Protein AF-Q2JJH0-F1 (afdb_monomer_lite)

Sequence (91 aa):
MKRYAFVNRSGQVQVIRTIPGHWERTLFPGQQAIFEAEPDDYLEVYSCCCSTAILEERRLCRYLVDSSSPEVDLYLWSSSQRGTLADALNG

Structure (mmCIF, N/CA/C/O backbone):
data_AF-Q2JJH0-F1
#
_entry.id   AF-Q2JJH0-F1
#
loop_
_atom_site.group_PDB
_atom_site.id
_atom_site.type_symbol
_atom_site.label_atom_id
_atom_site.label_alt_id
_atom_site.label_comp_id
_atom_site.label_asym_id
_atom_site.label_entity_id
_atom_site.label_seq_id
_atom_site.pdbx_PDB_ins_code
_atom_site.Cartn_x
_atom_site.Cartn_y
_atom_site.Cartn_z
_atom_site.occupancy
_atom_site.B_iso_or_equiv
_atom_site.auth_seq_id
_atom_site.auth_comp_id
_atom_site.auth_asym_id
_atom_site.auth_atom_id
_atom_site.pdbx_PDB_model_num
ATOM 1 N N . MET A 1 1 ? 3.954 0.135 -16.310 1.00 85.44 1 MET A N 1
ATOM 2 C CA . MET A 1 1 ? 2.807 0.509 -15.460 1.00 85.44 1 MET A CA 1
ATOM 3 C C . MET A 1 1 ? 1.735 -0.573 -15.470 1.00 85.44 1 MET A C 1
ATOM 5 O O . MET A 1 1 ? 1.431 -1.108 -16.533 1.00 85.44 1 MET A O 1
ATOM 9 N N . LYS A 1 2 ? 1.184 -0.916 -14.301 1.00 91.50 2 LYS A N 1
ATOM 10 C CA . LYS A 1 2 ? 0.065 -1.860 -14.117 1.00 91.50 2 LYS A CA 1
ATOM 11 C C . LYS A 1 2 ? -0.974 -1.276 -13.158 1.00 91.50 2 LYS A C 1
ATOM 13 O O . LYS A 1 2 ? -0.666 -0.326 -12.442 1.00 91.50 2 LYS A O 1
ATOM 18 N N . ARG A 1 3 ? -2.180 -1.853 -13.139 1.00 92.88 3 ARG A N 1
ATOM 19 C CA . ARG A 1 3 ? -3.258 -1.482 -12.215 1.00 92.88 3 ARG A CA 1
ATOM 20 C C . ARG A 1 3 ? -3.326 -2.444 -11.034 1.00 92.88 3 ARG A C 1
ATOM 22 O O . ARG A 1 3 ? -3.441 -3.651 -11.226 1.00 92.88 3 ARG A O 1
ATOM 29 N N . TYR A 1 4 ? -3.298 -1.904 -9.825 1.00 92.81 4 TYR A N 1
ATOM 30 C CA . TYR A 1 4 ? -3.347 -2.669 -8.585 1.00 92.81 4 TYR A CA 1
ATOM 31 C C . TYR A 1 4 ? -4.562 -2.284 -7.750 1.00 92.81 4 TYR A C 1
ATOM 33 O O . TYR A 1 4 ? -5.047 -1.154 -7.824 1.00 92.81 4 TYR A O 1
ATOM 41 N N . ALA A 1 5 ? -5.036 -3.230 -6.942 1.00 92.12 5 ALA A N 1
ATOM 42 C CA . ALA A 1 5 ? -6.098 -3.023 -5.970 1.00 92.12 5 ALA A CA 1
ATOM 43 C C . ALA A 1 5 ? -5.566 -3.159 -4.537 1.00 92.12 5 ALA A C 1
ATOM 45 O O . ALA A 1 5 ? -4.801 -4.072 -4.219 1.00 92.12 5 ALA A O 1
ATOM 46 N N . PHE A 1 6 ? -6.021 -2.273 -3.655 1.00 92.19 6 PHE A N 1
ATOM 47 C CA . PHE A 1 6 ? -5.790 -2.344 -2.215 1.00 92.19 6 PHE A CA 1
ATOM 48 C C . PHE A 1 6 ? -7.106 -2.119 -1.473 1.00 92.19 6 PHE A C 1
ATOM 50 O O . PHE A 1 6 ? -7.889 -1.247 -1.845 1.00 92.19 6 PHE A O 1
ATOM 57 N N . VAL A 1 7 ? -7.338 -2.881 -0.406 1.00 91.81 7 VAL A N 1
ATOM 58 C CA . VAL A 1 7 ? -8.498 -2.727 0.479 1.00 91.81 7 VAL A CA 1
ATOM 59 C C . VAL A 1 7 ? -8.019 -2.488 1.904 1.00 91.81 7 VAL A C 1
ATOM 61 O O . VAL A 1 7 ? -7.231 -3.269 2.441 1.00 91.81 7 VAL A O 1
ATOM 64 N N . ASN A 1 8 ? -8.521 -1.427 2.531 1.00 92.06 8 ASN A N 1
ATOM 65 C CA . ASN A 1 8 ? -8.305 -1.189 3.948 1.00 92.06 8 ASN A CA 1
ATOM 66 C C . ASN A 1 8 ? -9.140 -2.197 4.748 1.00 92.06 8 ASN A C 1
ATOM 68 O O . ASN A 1 8 ? -10.338 -2.021 4.957 1.00 92.06 8 ASN A O 1
ATOM 72 N N . ARG A 1 9 ? -8.492 -3.275 5.192 1.00 90.25 9 ARG A N 1
ATOM 73 C CA . ARG A 1 9 ? -9.091 -4.288 6.076 1.00 90.25 9 ARG A CA 1
ATOM 74 C C . ARG A 1 9 ? -8.896 -3.978 7.557 1.00 90.25 9 ARG A C 1
ATOM 76 O O . ARG A 1 9 ? -9.307 -4.771 8.399 1.00 90.25 9 ARG A O 1
ATOM 83 N N . SER A 1 10 ? -8.239 -2.867 7.880 1.00 87.88 10 SER A N 1
ATOM 84 C CA . SER A 1 10 ? -8.107 -2.426 9.261 1.00 87.88 10 SER A CA 1
ATOM 85 C C . SER A 1 10 ? -9.422 -1.817 9.753 1.00 87.88 10 SER A C 1
ATOM 87 O O . SER A 1 10 ? -10.249 -1.356 8.967 1.00 87.88 10 SER A O 1
ATOM 89 N N . GLY A 1 11 ? -9.604 -1.783 11.072 1.00 88.19 11 GLY A N 1
ATOM 90 C CA . GLY A 1 11 ? -10.713 -1.070 11.710 1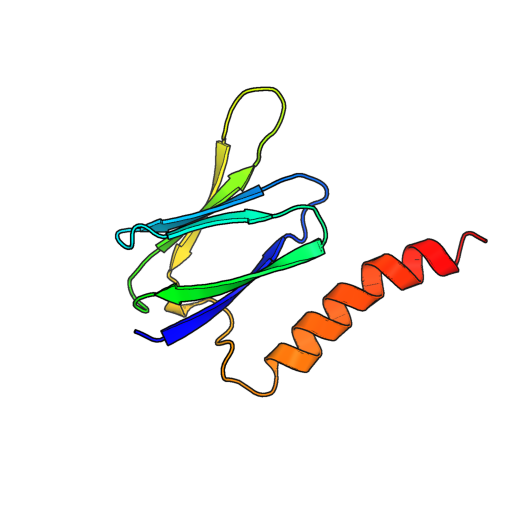.00 88.19 11 GLY A CA 1
ATOM 91 C C . GLY A 1 11 ? -10.478 0.439 11.857 1.00 88.19 11 GLY A C 1
ATOM 92 O O . GLY A 1 11 ? -11.213 1.088 12.593 1.00 88.19 11 GLY A O 1
ATOM 93 N N . GLN A 1 12 ? -9.441 0.999 11.224 1.00 90.12 12 GLN A N 1
ATOM 94 C CA . GLN A 1 12 ? -9.047 2.404 11.362 1.00 90.12 12 GLN A CA 1
ATOM 95 C C . GLN A 1 12 ? -8.867 3.077 9.996 1.00 90.12 12 GLN A C 1
ATOM 97 O O . GLN A 1 12 ? -8.793 2.418 8.960 1.00 90.12 12 GLN A O 1
ATOM 102 N N . VAL A 1 13 ? -8.802 4.409 9.983 1.00 91.81 13 VAL A N 1
ATOM 103 C CA . VAL A 1 13 ? -8.476 5.165 8.768 1.00 91.81 13 VAL A CA 1
ATOM 104 C C . VAL A 1 13 ? -7.010 4.933 8.409 1.00 91.81 13 VAL A C 1
ATOM 106 O O . VAL A 1 13 ? -6.129 5.031 9.267 1.00 91.81 13 VAL A O 1
ATOM 109 N N . GLN A 1 14 ? -6.762 4.652 7.132 1.00 94.06 14 GLN A N 1
ATOM 110 C CA . GLN A 1 14 ? -5.423 4.483 6.582 1.00 94.06 14 GLN A CA 1
ATOM 111 C C . GLN A 1 14 ? -5.156 5.495 5.472 1.00 94.06 14 GLN A C 1
ATOM 113 O O . GLN A 1 14 ? -6.067 5.892 4.745 1.00 94.06 14 GLN A O 1
ATOM 118 N N . VAL A 1 15 ? -3.897 5.883 5.312 1.00 93.75 15 VAL A N 1
ATOM 119 C CA . VAL A 1 15 ? -3.411 6.622 4.143 1.00 93.75 15 VAL A CA 1
ATOM 120 C C . VAL A 1 15 ? -2.466 5.711 3.383 1.00 93.75 15 VAL A C 1
ATOM 122 O O . VAL A 1 15 ? -1.526 5.177 3.961 1.00 93.75 15 VAL A O 1
ATOM 125 N N . ILE A 1 16 ? -2.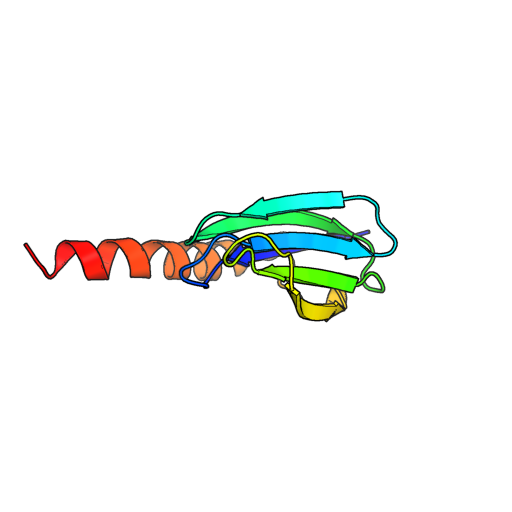714 5.510 2.095 1.00 94.94 16 ILE A N 1
ATOM 126 C CA . ILE A 1 16 ? -1.847 4.723 1.222 1.00 94.94 16 ILE A CA 1
ATOM 127 C C . ILE A 1 16 ? -1.159 5.627 0.213 1.00 94.94 16 ILE A C 1
ATOM 129 O O . ILE A 1 16 ? -1.792 6.536 -0.322 1.00 94.94 16 ILE A O 1
ATOM 133 N N . ARG A 1 17 ? 0.116 5.362 -0.073 1.00 94.88 17 ARG A N 1
ATOM 134 C CA . ARG A 1 17 ? 0.886 6.090 -1.086 1.00 94.88 17 ARG A CA 1
ATOM 135 C C . ARG A 1 17 ? 1.798 5.169 -1.880 1.00 94.88 17 ARG A C 1
ATOM 137 O O . ARG A 1 17 ? 2.324 4.199 -1.337 1.00 94.88 17 ARG A O 1
ATOM 144 N N . THR A 1 18 ? 2.022 5.491 -3.146 1.00 95.62 18 THR A N 1
ATOM 145 C CA . THR A 1 18 ? 3.052 4.829 -3.953 1.00 95.62 18 THR A CA 1
ATOM 146 C C . THR A 1 18 ? 4.392 5.554 -3.811 1.00 95.62 18 THR A C 1
ATOM 148 O O . THR A 1 18 ? 4.424 6.742 -3.507 1.00 95.62 18 THR A O 1
ATOM 151 N N . ILE A 1 19 ? 5.517 4.858 -3.983 1.00 94.44 19 ILE A N 1
ATOM 152 C CA . ILE A 1 19 ? 6.868 5.439 -3.964 1.00 94.44 19 ILE A CA 1
ATOM 153 C C . ILE A 1 19 ? 7.735 4.731 -5.013 1.00 94.44 19 ILE A C 1
ATOM 155 O O . ILE A 1 19 ? 7.856 3.509 -4.935 1.00 94.44 19 ILE A O 1
ATOM 159 N N . PRO A 1 20 ? 8.405 5.456 -5.930 1.00 89.81 20 PRO A N 1
ATOM 160 C CA . PRO A 1 20 ? 8.454 6.919 -6.067 1.00 89.81 20 PRO A CA 1
ATOM 161 C C . PRO A 1 20 ? 7.208 7.582 -6.686 1.00 89.81 20 PRO A C 1
ATOM 163 O O . PRO A 1 20 ? 7.155 8.808 -6.714 1.00 89.81 20 PRO A O 1
ATOM 166 N N . GLY A 1 21 ? 6.217 6.832 -7.183 1.00 76.12 21 GLY A N 1
ATOM 167 C CA . GLY A 1 21 ? 5.025 7.414 -7.819 1.00 76.12 21 GLY A CA 1
ATOM 168 C C . GLY A 1 21 ? 4.233 8.332 -6.875 1.00 76.12 21 GLY A C 1
ATOM 169 O O . GLY A 1 21 ? 3.805 7.898 -5.821 1.00 76.12 21 GLY A O 1
ATOM 170 N N . HIS A 1 22 ? 4.000 9.597 -7.223 1.00 78.19 22 HIS A N 1
ATOM 171 C CA . HIS A 1 22 ? 3.356 10.601 -6.351 1.00 78.19 22 HIS A CA 1
ATOM 172 C C . HIS A 1 22 ? 1.825 10.439 -6.182 1.00 78.19 22 HIS A C 1
ATOM 174 O O . HIS A 1 22 ? 1.083 11.422 -6.224 1.00 78.19 22 HIS A O 1
ATOM 180 N N . TRP A 1 23 ? 1.321 9.215 -6.034 1.00 90.75 23 TRP A N 1
ATOM 181 C CA . TRP A 1 23 ? -0.098 8.946 -5.807 1.00 90.75 23 TRP A CA 1
ATOM 182 C C . TRP A 1 23 ? -0.363 8.621 -4.334 1.00 90.75 23 TRP A C 1
ATOM 184 O O . TRP A 1 23 ? 0.361 7.832 -3.730 1.00 90.75 23 TRP A O 1
ATOM 194 N N . GLU A 1 24 ? -1.414 9.217 -3.766 1.00 93.44 24 GLU A N 1
ATOM 195 C CA . GLU A 1 24 ? -1.828 9.039 -2.369 1.00 93.44 24 GLU A CA 1
ATOM 196 C C . GLU A 1 24 ? -3.360 9.035 -2.243 1.00 93.44 24 GLU A C 1
ATOM 198 O O . GLU A 1 24 ? -4.051 9.788 -2.943 1.00 93.44 24 GLU A O 1
ATOM 203 N N . ARG A 1 25 ? -3.908 8.207 -1.344 1.00 94.56 25 ARG A N 1
ATOM 204 C CA . ARG A 1 25 ? -5.334 8.202 -0.974 1.00 94.56 25 ARG A CA 1
ATOM 205 C C . ARG A 1 25 ? -5.553 7.865 0.495 1.00 94.56 25 ARG 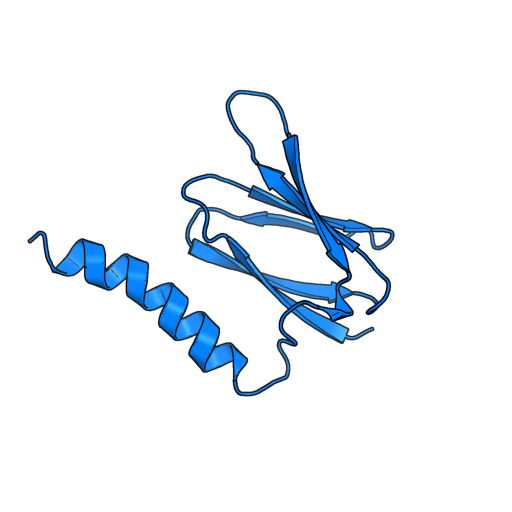A C 1
ATOM 207 O O . ARG A 1 25 ? -4.887 7.000 1.052 1.00 94.56 25 ARG A O 1
ATOM 214 N N . THR A 1 26 ? -6.577 8.477 1.082 1.00 94.06 26 THR A N 1
ATOM 215 C CA . THR A 1 26 ? -7.139 8.081 2.378 1.00 94.06 26 THR A CA 1
ATOM 216 C C . THR A 1 26 ? -8.237 7.039 2.174 1.00 94.06 26 THR A C 1
ATOM 218 O O . THR A 1 26 ? -9.108 7.223 1.325 1.00 94.06 26 THR A O 1
ATOM 221 N N . LEU A 1 27 ? -8.211 5.965 2.961 1.00 93.25 27 LEU A N 1
ATOM 222 C CA . LEU A 1 27 ? -9.195 4.887 2.954 1.00 93.25 27 LEU A CA 1
ATOM 223 C C . LEU A 1 27 ? -9.794 4.702 4.347 1.00 93.25 27 LEU A C 1
ATOM 225 O O . LEU A 1 27 ? -9.078 4.439 5.315 1.00 93.25 27 LEU A O 1
ATOM 229 N N . PHE A 1 28 ? -11.119 4.778 4.444 1.00 92.25 28 PHE A N 1
ATOM 230 C CA . PHE A 1 28 ? -11.859 4.368 5.637 1.00 92.25 28 PHE A CA 1
ATOM 231 C C . PHE A 1 28 ? -11.905 2.831 5.752 1.00 92.25 28 PHE A C 1
ATOM 233 O O . PHE A 1 28 ? -11.660 2.140 4.757 1.00 92.25 28 PHE A O 1
ATOM 240 N N . PRO A 1 29 ? -12.217 2.275 6.938 1.00 91.56 29 PRO A N 1
ATOM 241 C CA . PRO A 1 29 ? -12.390 0.833 7.112 1.00 91.56 29 PRO A CA 1
ATOM 242 C C . PRO A 1 29 ? -13.311 0.222 6.048 1.00 91.56 29 PRO A C 1
ATOM 244 O O . PRO A 1 29 ? -14.398 0.734 5.785 1.00 91.56 29 PRO A O 1
ATOM 247 N N . GLY A 1 30 ? -12.859 -0.857 5.408 1.00 88.00 30 GLY A N 1
ATOM 248 C CA . GLY A 1 30 ? -13.587 -1.570 4.355 1.00 88.00 30 GLY A CA 1
ATOM 249 C C . GLY A 1 30 ? -13.542 -0.924 2.965 1.00 88.00 30 GLY A C 1
ATOM 250 O O . GLY A 1 30 ? -13.961 -1.557 1.997 1.00 88.00 30 GLY A O 1
ATOM 251 N N . GLN A 1 31 ? -13.024 0.301 2.825 1.00 90.69 31 GLN A N 1
ATOM 252 C CA . GLN A 1 31 ? -12.883 0.937 1.516 1.00 90.69 31 GLN A CA 1
ATOM 253 C C . GLN A 1 31 ? -11.704 0.378 0.722 1.00 90.69 31 GLN A C 1
ATOM 255 O O . GLN A 1 31 ? -10.715 -0.110 1.272 1.00 90.69 31 GLN A O 1
ATOM 260 N N . GLN A 1 32 ? -11.799 0.515 -0.599 1.00 92.00 32 GLN A N 1
ATOM 261 C CA . GLN A 1 32 ? -10.784 0.072 -1.543 1.00 92.00 32 GLN A CA 1
ATOM 262 C C . GLN A 1 32 ? -10.300 1.210 -2.439 1.00 92.00 32 GLN A C 1
ATOM 264 O O . GLN A 1 32 ? -11.033 2.162 -2.708 1.00 92.00 32 GLN A O 1
ATOM 269 N N . ALA A 1 33 ? -9.087 1.059 -2.956 1.00 91.94 33 ALA A N 1
ATOM 270 C CA . ALA A 1 33 ? -8.542 1.877 -4.022 1.00 91.94 33 ALA A CA 1
ATOM 271 C C . ALA A 1 33 ? -8.026 1.002 -5.160 1.00 91.94 33 ALA A C 1
ATOM 273 O O . ALA A 1 33 ? -7.419 -0.046 -4.934 1.00 91.94 33 ALA A O 1
ATOM 274 N N . ILE A 1 34 ? -8.222 1.495 -6.379 1.00 92.12 34 ILE A N 1
ATOM 275 C CA . ILE A 1 34 ? -7.561 0.999 -7.581 1.00 92.12 34 ILE A CA 1
ATOM 276 C C . ILE A 1 34 ? -6.634 2.111 -8.060 1.00 92.12 34 ILE A C 1
ATOM 278 O O . ILE A 1 34 ? -7.048 3.271 -8.134 1.00 92.12 34 ILE A O 1
ATOM 282 N N . PHE A 1 35 ? -5.385 1.773 -8.353 1.00 92.50 35 PHE A N 1
ATOM 283 C CA . PHE A 1 35 ? -4.367 2.743 -8.743 1.00 92.50 35 PHE A CA 1
ATOM 284 C C . PHE A 1 35 ? -3.371 2.147 -9.732 1.00 92.50 35 PHE A C 1
ATOM 286 O O . PHE A 1 35 ? -3.285 0.932 -9.894 1.00 92.50 35 PHE A O 1
ATOM 293 N N . GLU A 1 36 ? -2.631 3.019 -10.411 1.00 93.25 36 GLU A N 1
ATOM 294 C CA . GLU A 1 36 ? -1.611 2.642 -11.385 1.00 93.25 36 GLU A CA 1
ATOM 295 C C . GLU A 1 36 ? -0.221 2.914 -10.818 1.00 93.25 36 GLU A C 1
ATOM 297 O O . GLU A 1 36 ? 0.023 3.986 -10.269 1.00 93.25 36 GLU A O 1
ATOM 302 N N . ALA A 1 37 ? 0.673 1.934 -10.938 1.00 93.69 37 ALA A N 1
ATOM 303 C CA . ALA A 1 37 ? 2.048 2.027 -10.456 1.00 93.69 37 ALA A CA 1
ATOM 304 C C . ALA A 1 37 ? 2.982 1.133 -11.282 1.00 93.69 37 ALA A C 1
ATOM 306 O O . ALA A 1 37 ? 2.531 0.219 -11.992 1.00 93.69 37 ALA A O 1
ATOM 307 N N . GLU A 1 38 ? 4.290 1.363 -11.192 1.00 94.81 38 GLU A N 1
ATOM 308 C CA . GLU A 1 38 ? 5.259 0.393 -11.691 1.00 94.81 38 GLU A CA 1
ATOM 309 C C . GLU A 1 38 ? 5.358 -0.817 -10.745 1.00 94.81 38 GLU A C 1
ATOM 311 O O . GLU A 1 38 ? 5.203 -0.677 -9.533 1.00 94.81 38 GLU A O 1
ATOM 316 N N . PRO A 1 39 ? 5.608 -2.041 -11.247 1.00 94.19 39 PRO A N 1
ATOM 317 C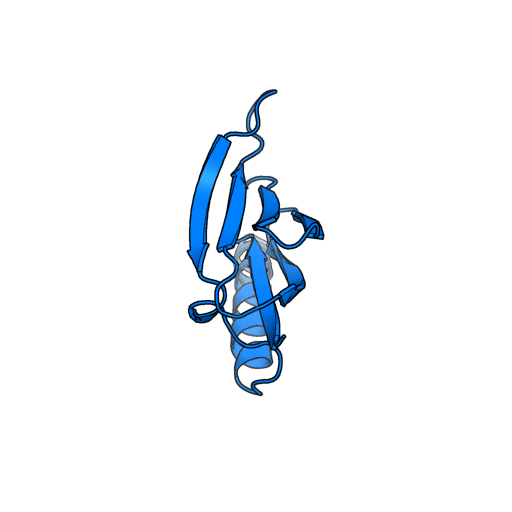 CA . PRO A 1 39 ? 5.761 -3.225 -10.390 1.00 94.19 39 PRO A CA 1
ATOM 318 C C . PRO A 1 39 ? 6.877 -3.106 -9.340 1.00 94.19 39 PRO A C 1
ATOM 320 O O . PRO A 1 39 ? 6.811 -3.763 -8.297 1.00 94.19 39 PRO A O 1
ATOM 323 N N . ASP A 1 40 ? 7.885 -2.284 -9.631 1.00 95.06 40 ASP A N 1
ATOM 324 C CA . ASP A 1 40 ? 9.021 -2.009 -8.751 1.00 95.06 40 ASP A CA 1
ATOM 325 C C . ASP A 1 40 ? 8.790 -0.821 -7.804 1.00 95.06 40 ASP A C 1
ATOM 327 O O . ASP A 1 40 ? 9.611 -0.590 -6.914 1.00 95.06 40 ASP A O 1
ATOM 331 N N . ASP A 1 41 ? 7.661 -0.116 -7.935 1.00 95.38 41 ASP A N 1
ATOM 332 C CA . ASP A 1 41 ? 7.236 0.875 -6.950 1.00 95.38 41 ASP A CA 1
ATOM 333 C C . ASP A 1 41 ? 6.820 0.178 -5.650 1.00 95.38 41 ASP A C 1
ATOM 335 O O . ASP A 1 41 ? 6.355 -0.966 -5.628 1.00 95.38 41 ASP A O 1
ATOM 339 N N . TYR A 1 42 ? 6.928 0.899 -4.542 1.00 96.38 42 TYR A N 1
ATOM 340 C CA . TYR A 1 42 ? 6.413 0.482 -3.247 1.00 96.38 42 TYR A CA 1
ATOM 341 C C . TYR A 1 42 ? 5.032 1.075 -3.004 1.00 96.38 42 TYR A C 1
ATOM 343 O O . TYR A 1 42 ? 4.820 2.253 -3.267 1.00 96.38 42 TYR A O 1
ATOM 351 N N . LEU A 1 43 ? 4.131 0.288 -2.426 1.00 96.44 43 LEU A N 1
ATOM 352 C CA . LEU A 1 43 ? 2.980 0.789 -1.692 1.00 96.44 43 LEU A CA 1
ATOM 353 C C . LEU A 1 43 ? 3.373 0.908 -0.219 1.00 96.44 43 LEU A C 1
ATOM 355 O O . LEU A 1 43 ? 3.815 -0.066 0.396 1.00 96.44 43 LEU A O 1
ATOM 359 N N . GLU A 1 44 ? 3.207 2.099 0.335 1.00 96.19 44 GLU A N 1
ATOM 360 C CA . GLU A 1 44 ? 3.329 2.377 1.759 1.00 96.19 44 GLU A CA 1
ATOM 361 C C . GLU A 1 44 ? 1.937 2.643 2.339 1.00 96.19 44 GLU A C 1
ATOM 363 O O . GLU A 1 44 ? 1.156 3.407 1.771 1.00 96.19 44 GLU A O 1
ATOM 368 N N . VAL A 1 45 ? 1.621 1.991 3.457 1.00 95.06 45 VAL A N 1
ATOM 369 C CA . VAL A 1 45 ? 0.345 2.101 4.170 1.00 95.06 45 VAL A CA 1
ATOM 370 C C . VAL A 1 45 ? 0.613 2.697 5.539 1.00 95.06 45 VAL A C 1
ATOM 372 O O . VAL A 1 45 ? 1.408 2.166 6.314 1.00 95.06 45 VAL A O 1
ATOM 375 N N . TYR A 1 46 ? -0.082 3.780 5.844 1.00 93.88 46 TYR A N 1
ATOM 376 C CA . TYR A 1 46 ? 0.010 4.494 7.102 1.00 93.88 46 TYR A CA 1
ATOM 377 C C . TYR A 1 46 ? -1.285 4.342 7.887 1.00 93.88 46 TYR A C 1
ATOM 379 O O . TYR A 1 46 ? -2.367 4.501 7.321 1.00 93.88 46 TYR A O 1
ATOM 387 N N . SER A 1 47 ? -1.190 4.081 9.188 1.00 89.81 47 SER A N 1
ATOM 388 C CA . SER A 1 47 ? -2.318 4.211 10.109 1.00 89.81 47 SER A CA 1
ATOM 389 C C . SER A 1 47 ? -2.395 5.646 10.632 1.00 89.81 47 SER A C 1
ATOM 391 O O . SER A 1 47 ? -1.379 6.282 10.928 1.00 89.81 47 SER A O 1
ATOM 393 N N . CYS A 1 48 ? -3.614 6.176 10.742 1.00 74.44 48 CYS A N 1
ATOM 394 C CA . CYS A 1 48 ? -3.870 7.442 11.420 1.00 74.44 48 CYS A CA 1
ATOM 395 C C . CYS A 1 48 ? -4.523 7.161 12.772 1.00 74.44 48 CYS A C 1
ATOM 397 O O . CYS A 1 48 ? -5.746 7.223 12.905 1.00 74.44 48 CYS A O 1
ATOM 399 N N . CYS A 1 49 ? -3.714 6.879 13.791 1.00 65.50 49 CYS A N 1
ATOM 400 C CA . CYS A 1 49 ? -4.176 6.905 15.172 1.00 65.50 49 CYS A CA 1
ATOM 401 C C . CYS A 1 49 ? -3.705 8.205 15.841 1.00 65.50 49 CYS A C 1
ATOM 403 O O . CYS A 1 49 ? -2.516 8.518 15.873 1.00 65.50 49 CYS A O 1
ATOM 405 N N . CYS A 1 50 ? -4.652 8.975 16.380 1.00 57.69 50 CYS A N 1
ATOM 406 C CA . CYS A 1 50 ? -4.401 10.004 17.392 1.00 57.69 50 CYS A CA 1
ATOM 407 C C . CYS A 1 50 ? -3.244 10.982 17.074 1.00 57.69 50 CYS A C 1
ATOM 409 O O . CYS A 1 50 ? -2.294 11.069 17.845 1.00 57.69 50 CYS A O 1
ATOM 411 N N . SER A 1 51 ? -3.352 11.752 15.980 1.00 58.97 51 SER A N 1
ATOM 412 C CA . SER A 1 51 ? -2.482 12.888 15.577 1.00 58.97 51 SER A CA 1
ATOM 413 C C . SER A 1 51 ? -1.165 12.602 14.840 1.00 58.97 51 SER A C 1
ATOM 415 O O . SER A 1 51 ? -0.530 13.552 14.384 1.00 58.97 51 SER A O 1
ATOM 417 N N . THR A 1 52 ? -0.775 11.341 14.639 1.00 67.94 52 THR A N 1
ATOM 418 C CA . THR A 1 52 ? 0.436 11.003 13.863 1.00 67.94 52 THR A CA 1
ATOM 419 C C . THR A 1 52 ? 0.143 9.943 12.801 1.00 67.94 52 THR A C 1
ATOM 421 O O . THR A 1 52 ? -0.756 9.123 12.977 1.00 67.94 52 THR A O 1
ATOM 424 N N . ALA A 1 53 ? 0.872 9.993 11.681 1.00 79.31 53 ALA A N 1
ATOM 425 C CA . ALA A 1 53 ? 0.838 8.961 10.647 1.00 79.31 53 ALA A CA 1
ATOM 426 C C . ALA A 1 53 ? 2.012 8.000 10.869 1.00 79.31 53 ALA A C 1
ATOM 428 O O . ALA A 1 53 ? 3.171 8.411 10.783 1.00 79.31 53 ALA A O 1
ATOM 429 N N . ILE A 1 54 ? 1.715 6.736 11.165 1.00 89.56 54 ILE A N 1
ATOM 430 C CA . ILE A 1 54 ? 2.723 5.694 11.400 1.00 89.56 54 ILE A CA 1
ATOM 431 C C . ILE A 1 54 ? 2.752 4.778 10.181 1.00 89.56 54 ILE A C 1
ATOM 433 O O . ILE A 1 54 ? 1.701 4.331 9.734 1.00 89.56 54 ILE A O 1
ATOM 437 N N . LEU A 1 55 ? 3.941 4.512 9.631 1.00 92.25 55 LEU A N 1
ATOM 438 C CA . LEU A 1 55 ? 4.107 3.553 8.537 1.00 92.25 55 LEU A CA 1
ATOM 439 C C . LEU A 1 55 ? 3.911 2.130 9.077 1.00 92.25 55 LEU A C 1
ATOM 441 O O . LEU A 1 55 ? 4.769 1.620 9.792 1.00 92.25 55 LEU A O 1
ATOM 445 N N . GLU A 1 56 ? 2.798 1.502 8.717 1.00 91.88 56 GLU A N 1
ATOM 446 C CA . GLU A 1 56 ? 2.439 0.138 9.128 1.00 91.88 56 GLU A CA 1
ATOM 447 C C . GLU A 1 56 ? 3.044 -0.907 8.191 1.00 91.88 56 GLU A C 1
ATOM 449 O O . GLU A 1 56 ? 3.535 -1.954 8.610 1.00 91.88 56 GLU A O 1
ATOM 454 N N . GLU A 1 57 ? 2.995 -0.630 6.890 1.00 93.25 57 GLU A N 1
ATOM 455 C CA . GLU A 1 57 ? 3.363 -1.595 5.868 1.00 93.25 57 GLU A CA 1
ATOM 456 C C . GLU A 1 57 ? 4.059 -0.904 4.702 1.00 93.25 57 GLU A C 1
ATOM 458 O O . GLU A 1 57 ? 3.624 0.141 4.224 1.00 93.25 57 GLU A O 1
ATOM 463 N N . ARG A 1 58 ? 5.124 -1.535 4.204 1.00 95.81 58 ARG A N 1
ATOM 464 C CA . ARG A 1 58 ? 5.761 -1.195 2.934 1.00 95.81 58 ARG A CA 1
ATOM 465 C C . ARG A 1 58 ? 5.973 -2.468 2.131 1.00 95.81 58 ARG A C 1
ATOM 467 O O . ARG A 1 58 ? 6.685 -3.365 2.582 1.00 95.81 58 ARG A O 1
ATOM 474 N N . ARG A 1 59 ? 5.390 -2.551 0.935 1.00 95.56 59 ARG A N 1
ATOM 475 C CA . ARG A 1 59 ? 5.524 -3.717 0.044 1.00 95.56 59 ARG A CA 1
ATOM 476 C C . ARG A 1 59 ? 5.646 -3.288 -1.411 1.00 95.56 59 ARG A C 1
ATOM 478 O O . ARG A 1 59 ? 5.184 -2.220 -1.785 1.00 95.56 59 ARG A O 1
ATOM 485 N N . LEU A 1 60 ? 6.287 -4.116 -2.231 1.00 96.25 60 LEU A N 1
ATOM 486 C CA . LEU A 1 60 ? 6.399 -3.872 -3.671 1.00 96.25 60 LEU A CA 1
ATOM 487 C C . LEU A 1 60 ? 5.056 -4.100 -4.367 1.00 96.25 60 LEU A C 1
ATOM 489 O O . LEU A 1 60 ? 4.371 -5.084 -4.079 1.00 96.25 60 LEU A O 1
ATOM 493 N N . CYS A 1 61 ? 4.722 -3.238 -5.327 1.00 94.44 61 CYS A N 1
ATOM 494 C CA . CYS A 1 61 ? 3.448 -3.287 -6.038 1.00 94.44 61 CYS A CA 1
ATOM 495 C C . CYS A 1 61 ? 3.267 -4.597 -6.811 1.00 94.44 61 CYS A C 1
ATOM 497 O O . CYS A 1 61 ? 2.155 -5.104 -6.884 1.00 94.44 61 CYS A O 1
ATOM 499 N N . ARG A 1 62 ? 4.350 -5.223 -7.297 1.00 94.50 62 ARG A N 1
ATOM 500 C CA . ARG A 1 62 ? 4.283 -6.540 -7.957 1.00 94.50 62 ARG A CA 1
ATOM 501 C C . ARG A 1 62 ? 3.674 -7.664 -7.103 1.00 94.50 62 ARG A C 1
ATOM 503 O O . ARG A 1 62 ? 3.324 -8.699 -7.658 1.00 94.50 62 ARG A O 1
ATOM 510 N N . TYR A 1 63 ? 3.606 -7.494 -5.779 1.00 93.44 63 TYR A N 1
ATOM 511 C CA . TYR A 1 63 ? 2.995 -8.456 -4.855 1.00 93.44 63 TYR A CA 1
ATOM 512 C C . TYR A 1 63 ? 1.554 -8.092 -4.468 1.00 93.44 63 TYR A C 1
ATOM 514 O O . TYR A 1 63 ? 0.944 -8.791 -3.661 1.00 93.44 63 TYR A O 1
ATOM 522 N N . LEU A 1 64 ? 1.014 -7.000 -5.013 1.00 91.00 64 LEU A N 1
ATOM 523 C CA . LEU A 1 64 ? -0.381 -6.617 -4.843 1.00 91.00 64 LEU A CA 1
ATOM 524 C C . LEU A 1 64 ? -1.271 -7.329 -5.859 1.00 91.00 64 LEU A C 1
ATOM 526 O O . LEU A 1 64 ? -0.812 -7.877 -6.861 1.00 91.00 64 LEU A O 1
ATOM 530 N N . VAL A 1 65 ? -2.574 -7.286 -5.594 1.00 88.75 65 VAL A N 1
ATOM 531 C CA . VAL A 1 65 ? -3.577 -7.865 -6.483 1.00 88.75 65 VAL A CA 1
ATOM 532 C C . VAL A 1 65 ? -3.671 -7.019 -7.755 1.00 88.75 65 VAL A C 1
ATOM 534 O O . VAL A 1 65 ? -3.899 -5.810 -7.681 1.00 88.75 65 VAL A O 1
ATOM 537 N N . ASP A 1 66 ? -3.512 -7.653 -8.916 1.00 89.06 66 ASP A N 1
ATOM 538 C CA . ASP A 1 66 ? -3.684 -7.013 -10.222 1.00 89.06 66 ASP A CA 1
ATOM 539 C C . ASP A 1 66 ? -5.173 -6.810 -10.503 1.00 89.06 66 ASP A C 1
ATOM 541 O O . ASP A 1 66 ? -5.897 -7.788 -10.694 1.00 89.06 66 ASP A O 1
ATOM 545 N N . SER A 1 67 ? -5.628 -5.555 -10.556 1.00 85.00 67 SER A N 1
ATOM 546 C CA . SER A 1 67 ? -7.051 -5.224 -10.697 1.00 85.00 67 SER A CA 1
ATOM 547 C C . SER A 1 67 ? -7.630 -5.552 -12.075 1.00 85.00 67 SER A C 1
ATOM 549 O O . SER A 1 67 ? -8.826 -5.376 -12.282 1.00 85.00 67 SER A O 1
ATOM 551 N N . SER A 1 68 ? -6.799 -5.946 -13.041 1.00 79.25 68 SER A N 1
ATOM 552 C CA . SER A 1 68 ? -7.254 -6.411 -14.354 1.00 79.25 68 SER A CA 1
ATOM 553 C C . SER A 1 68 ? -7.594 -7.903 -14.371 1.00 79.25 68 SER A C 1
ATOM 555 O O . SER A 1 68 ? -8.166 -8.388 -15.348 1.00 79.25 68 SER A O 1
ATOM 557 N N . SER A 1 69 ? -7.270 -8.635 -13.298 1.00 76.44 69 SER A N 1
ATOM 558 C CA . SER A 1 69 ? -7.601 -10.053 -13.190 1.00 76.44 69 SER A CA 1
ATOM 559 C C . SER A 1 69 ? -9.072 -10.259 -12.783 1.00 76.44 69 SER A C 1
ATOM 561 O O . SER A 1 69 ? -9.560 -9.600 -11.864 1.00 76.44 69 SER A O 1
ATOM 563 N N . PRO A 1 70 ? -9.801 -11.197 -13.418 1.00 64.88 70 PRO A N 1
ATOM 564 C CA . PRO A 1 70 ? -11.211 -11.465 -13.104 1.00 64.88 70 PRO A CA 1
ATOM 565 C C . PRO A 1 70 ? -11.421 -12.048 -11.694 1.00 64.88 70 PRO A C 1
ATOM 567 O O . PRO A 1 70 ? -12.542 -12.111 -11.199 1.00 64.88 70 PRO A O 1
ATOM 570 N N . GLU A 1 71 ? -10.347 -12.471 -11.025 1.00 62.00 71 GLU A N 1
ATOM 571 C CA . GLU A 1 71 ? -10.372 -12.968 -9.647 1.00 62.00 71 GLU A CA 1
ATOM 572 C C . GLU A 1 71 ? -10.550 -11.834 -8.625 1.00 62.00 71 GLU A C 1
ATOM 574 O O . GLU A 1 71 ? -11.069 -12.056 -7.528 1.00 62.00 71 GLU A O 1
ATOM 579 N N . VAL A 1 72 ? -10.174 -10.601 -8.983 1.00 62.62 72 VAL A N 1
ATOM 580 C CA . VAL A 1 72 ? -10.259 -9.429 -8.100 1.00 62.62 72 VAL A CA 1
ATOM 581 C C . VAL A 1 72 ? -11.688 -9.129 -7.695 1.00 62.62 72 VAL A C 1
ATOM 583 O O . VAL A 1 72 ? -11.928 -8.866 -6.520 1.00 62.62 72 VAL A O 1
ATOM 586 N N . ASP A 1 73 ? -12.642 -9.224 -8.618 1.00 60.56 73 ASP A N 1
ATOM 587 C CA . ASP A 1 73 ? -14.046 -8.945 -8.315 1.00 60.56 73 ASP A CA 1
ATOM 588 C C . ASP A 1 73 ? -14.583 -9.901 -7.239 1.00 60.56 73 ASP A C 1
ATOM 590 O O . ASP A 1 73 ? -15.312 -9.484 -6.339 1.00 60.56 73 ASP A O 1
ATOM 594 N N . LEU A 1 74 ? -14.140 -11.163 -7.245 1.00 59.97 74 LEU A N 1
ATOM 595 C CA . LEU A 1 74 ? -14.516 -12.162 -6.239 1.00 59.97 74 LEU A CA 1
ATOM 596 C C . LEU A 1 74 ? -13.831 -11.908 -4.885 1.00 59.97 74 LEU A C 1
ATOM 598 O O . LEU A 1 74 ? -14.462 -12.023 -3.827 1.00 59.97 74 LEU A O 1
ATOM 602 N N . TYR A 1 75 ? -12.551 -11.526 -4.888 1.00 63.00 75 TYR A N 1
ATOM 603 C CA . TYR A 1 75 ? -11.821 -11.182 -3.662 1.00 63.00 75 TYR A CA 1
ATOM 604 C C . TYR A 1 75 ? -12.310 -9.871 -3.029 1.00 63.00 75 TYR A C 1
ATOM 606 O O . TYR A 1 75 ? -12.397 -9.777 -1.802 1.00 63.00 75 TYR A O 1
ATOM 614 N N . LEU A 1 76 ? -12.663 -8.866 -3.829 1.00 62.25 76 LEU A N 1
ATOM 615 C CA . LEU A 1 76 ? -13.190 -7.590 -3.345 1.00 62.25 76 LEU A CA 1
ATOM 616 C C . LEU A 1 76 ? -14.645 -7.732 -2.8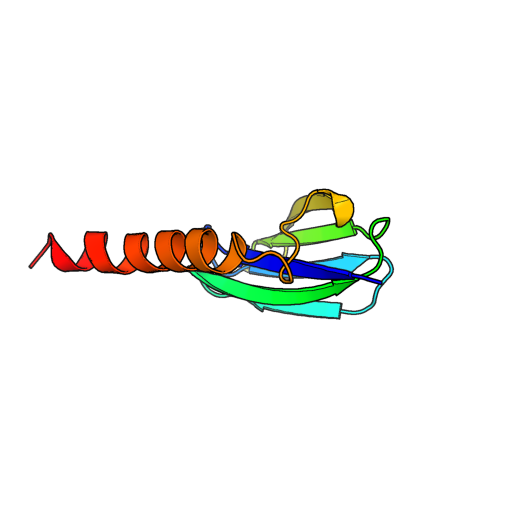76 1.00 62.25 76 LEU A C 1
ATOM 618 O O . LEU A 1 76 ? -14.973 -7.257 -1.787 1.00 62.25 76 LEU A O 1
ATOM 622 N N . TRP A 1 77 ? -15.497 -8.470 -3.600 1.00 56.41 77 TRP A N 1
ATOM 623 C CA . TRP A 1 77 ? -16.873 -8.745 -3.166 1.00 56.41 77 TRP A CA 1
ATOM 624 C C . TRP A 1 77 ? -16.902 -9.553 -1.860 1.00 56.41 77 TRP A C 1
ATOM 626 O O . TRP A 1 77 ? -17.561 -9.150 -0.897 1.00 56.41 77 TRP A O 1
ATOM 636 N N . SER A 1 78 ? -16.123 -10.632 -1.748 1.00 58.69 78 SER A N 1
ATOM 637 C CA . SER A 1 78 ? -16.057 -11.411 -0.498 1.00 58.69 78 SER A CA 1
ATOM 638 C C . SER A 1 78 ? -15.544 -10.591 0.696 1.00 58.69 78 SER A C 1
ATOM 640 O O . SER A 1 78 ? -15.961 -10.824 1.833 1.00 58.69 78 SER A O 1
ATOM 642 N N . SER A 1 79 ? -14.687 -9.593 0.452 1.00 55.81 79 SER A N 1
ATOM 643 C CA . SER A 1 79 ? -14.237 -8.639 1.475 1.00 55.81 79 SER A CA 1
ATOM 644 C C . SER A 1 79 ? -15.365 -7.689 1.901 1.00 55.81 79 SER A C 1
ATOM 646 O O . SER A 1 79 ? -15.509 -7.404 3.088 1.00 55.81 79 SER A O 1
ATOM 648 N N . SER A 1 80 ? -16.190 -7.242 0.951 1.00 54.66 80 SER A N 1
ATOM 649 C CA . SER A 1 80 ? -17.324 -6.339 1.185 1.00 54.66 80 SER A CA 1
ATOM 650 C C . SER A 1 80 ? -18.468 -7.011 1.968 1.00 54.66 80 SER A C 1
ATOM 652 O O . SER A 1 80 ? -19.107 -6.380 2.810 1.00 54.66 80 SER A O 1
ATOM 654 N N . GLN A 1 81 ? -18.673 -8.322 1.781 1.00 52.22 81 GLN A N 1
ATOM 655 C CA . GLN A 1 81 ? -19.713 -9.087 2.486 1.00 52.22 81 GLN A CA 1
ATOM 656 C C . GLN A 1 81 ? -19.406 -9.397 3.957 1.00 52.22 81 GLN A C 1
ATOM 658 O O . GLN A 1 81 ? -20.332 -9.648 4.725 1.00 52.22 81 GLN A O 1
ATOM 663 N N . ARG A 1 82 ? -18.138 -9.372 4.393 1.00 49.12 82 ARG A N 1
ATOM 664 C CA . ARG A 1 82 ? -17.813 -9.608 5.814 1.00 49.12 82 ARG A CA 1
ATOM 665 C C . ARG A 1 82 ? -18.239 -8.461 6.728 1.00 49.12 82 ARG A C 1
ATOM 667 O O . ARG A 1 82 ? -18.533 -8.727 7.886 1.00 49.12 82 ARG A O 1
ATOM 674 N N . GLY A 1 83 ? -18.303 -7.230 6.218 1.00 47.94 83 GLY A N 1
ATOM 675 C CA . GLY A 1 83 ? -18.883 -6.110 6.966 1.00 47.94 83 GLY A CA 1
ATOM 676 C C . GLY A 1 83 ? -20.394 -6.280 7.141 1.00 47.94 83 GLY A C 1
ATOM 677 O O . GLY A 1 83 ? -20.907 -6.205 8.246 1.00 47.94 83 GLY A O 1
ATOM 678 N N . THR A 1 84 ? -21.098 -6.635 6.064 1.00 50.06 84 THR A N 1
ATOM 679 C CA . THR A 1 84 ? -22.567 -6.741 6.058 1.00 50.06 84 THR A CA 1
ATOM 680 C C . THR A 1 84 ? -23.112 -7.986 6.762 1.00 50.06 84 THR A C 1
ATOM 682 O O . THR A 1 84 ? -24.163 -7.904 7.390 1.00 50.06 84 THR A O 1
ATOM 685 N N . LEU A 1 85 ? -22.427 -9.137 6.707 1.00 45.69 85 LEU A N 1
ATOM 686 C CA . LEU A 1 85 ? -22.862 -10.349 7.424 1.00 45.69 85 LEU A CA 1
ATOM 687 C C . LEU A 1 85 ? -22.686 -10.240 8.945 1.00 45.69 85 LEU A C 1
ATOM 689 O O . LEU A 1 85 ? -23.507 -10.780 9.681 1.00 45.69 85 LEU A O 1
ATOM 693 N N . ALA A 1 86 ? -21.644 -9.549 9.419 1.00 47.50 86 ALA A N 1
ATOM 694 C CA . ALA A 1 86 ? -21.454 -9.307 10.850 1.00 47.50 86 ALA A CA 1
ATOM 695 C C . ALA A 1 86 ? -22.540 -8.375 11.421 1.00 47.50 86 ALA A C 1
ATOM 697 O O . ALA A 1 86 ? -23.008 -8.596 12.539 1.00 47.50 86 ALA A O 1
ATOM 698 N N . ASP A 1 87 ? -22.990 -7.398 10.631 1.00 49.91 87 ASP A N 1
ATOM 699 C CA . ASP A 1 87 ? -24.070 -6.485 11.015 1.00 49.91 87 ASP A CA 1
ATOM 700 C C . ASP A 1 87 ? -25.460 -7.147 10.921 1.00 49.91 87 ASP A C 1
ATOM 702 O O . ASP A 1 87 ? -26.327 -6.887 11.751 1.00 49.91 87 ASP A O 1
ATOM 706 N N . ALA A 1 88 ? -25.676 -8.056 9.961 1.00 46.16 88 ALA A N 1
ATOM 707 C CA . ALA A 1 88 ? -26.968 -8.720 9.749 1.00 46.16 88 ALA A CA 1
ATOM 708 C C . ALA A 1 88 ? -27.285 -9.862 10.738 1.00 46.16 88 ALA A C 1
ATOM 710 O O . ALA A 1 88 ? -28.439 -10.271 10.833 1.00 46.16 88 ALA A O 1
ATOM 711 N N . LEU A 1 89 ? -26.293 -10.394 11.461 1.00 49.81 89 LEU A N 1
ATOM 712 C CA . LEU A 1 89 ? -26.481 -11.481 12.438 1.00 49.81 89 LEU A CA 1
ATOM 713 C C . LEU A 1 89 ? -26.665 -10.992 13.889 1.00 49.81 89 LEU A C 1
ATOM 715 O O . LEU A 1 89 ? -26.841 -11.817 14.781 1.00 49.81 89 LEU A O 1
ATOM 719 N N . ASN A 1 90 ? -26.643 -9.676 14.126 1.00 48.06 90 ASN A N 1
ATOM 720 C CA . ASN A 1 90 ? -26.863 -9.057 15.442 1.00 48.06 90 ASN A CA 1
ATOM 721 C C . ASN A 1 90 ? -28.196 -8.278 15.538 1.00 48.06 90 ASN A C 1
ATOM 723 O O . ASN A 1 90 ? -28.336 -7.420 16.411 1.00 48.06 90 ASN A O 1
ATOM 727 N N . GLY A 1 91 ? -29.151 -8.552 14.638 1.00 39.97 91 GLY A N 1
ATOM 728 C CA . GLY A 1 91 ? -30.497 -7.959 14.620 1.00 39.97 91 GLY A CA 1
ATOM 729 C C . GLY A 1 91 ? -31.578 -8.909 15.110 1.00 39.97 91 GLY A C 1
ATOM 730 O O . GLY A 1 91 ? -31.527 -10.097 14.720 1.00 39.97 91 GLY A O 1
#

pLDDT: mean 80.88, std 17.19, range [39.97, 96.44]

Secondary structure (DSSP, 8-state):
-EEEEEE--SSS-EEEEEESS--EEEE-TT-EEEEEE-TTSEEEEEEEETTEEEEEEEEEGGGSEETTSTHHHHHHHHHHHHHHHHHHT--

Foldseek 3Di:
DAKFKDFQCDQAKKKKAKPPDGDIDIDHHLDMDIDDDDQQIKIWMWGDDDPDTDTPDIDGRVPGHGPVDPVVVVVSVVSNVVVVVVVVVVD

Radius of gyration: 14.1 Å; 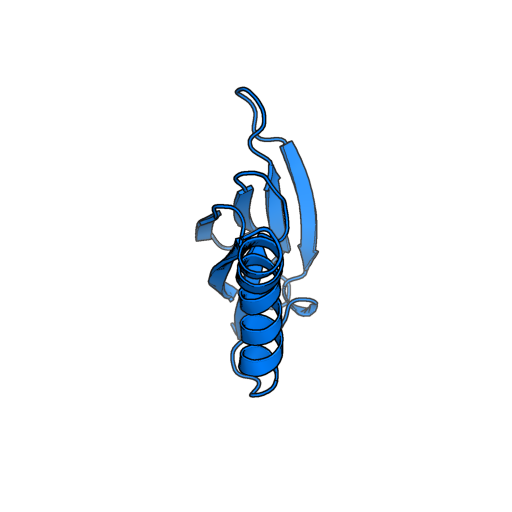chains: 1; bounding box: 40×26×33 Å